Protein AF-A0A0F9GT26-F1 (afdb_monomer_lite)

InterPro domains:
  IPR002052 DNA methylase, N-6 adenine-specific, conserved site [PS00092] (30-36)
  IPR029063 S-adenosyl-L-methionine-dependent methyltransferase superfamily [G3DSA:3.40.50.150] (1-54)
  IPR029063 S-adenosyl-L-methionine-dependent methyltransferase superfamily [SSF53335] (4-44)

Foldseek 3Di:
DDFPDDDPPDTHDDDDCLVVVVVDDDDPDDDDDPPEDPDPDDDVQHPDPVVNVVVSD

Secondary structure (DSSP, 8-state):
---SEE-SS-EE--S-HHHHGGGS---S----------SSS--TT-S-TTHHHHTT-

Organism: NCBI:txid412755

pLDDT: mean 77.34, std 18.38, range [44.66, 98.06]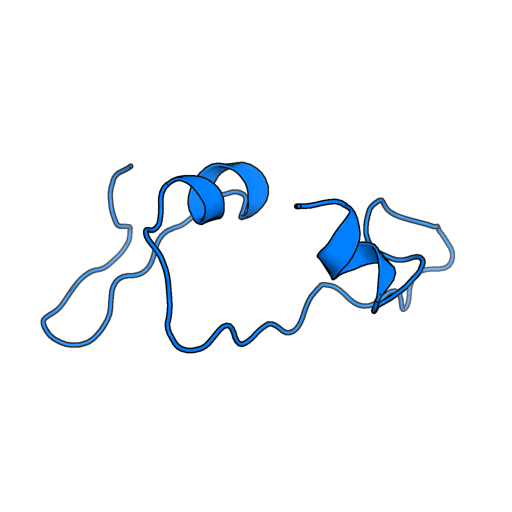

Structure (mmCIF, N/CA/C/O backbone):
data_AF-A0A0F9GT26-F1
#
_entry.id   AF-A0A0F9GT26-F1
#
loop_
_atom_site.group_PDB
_atom_site.id
_atom_site.type_symbol
_atom_site.label_atom_id
_atom_site.label_alt_id
_atom_site.label_comp_id
_atom_site.label_asym_id
_atom_site.label_entity_id
_atom_site.label_seq_id
_atom_site.pdbx_PDB_ins_code
_atom_site.Cartn_x
_atom_site.Cartn_y
_atom_site.Cartn_z
_atom_site.occupancy
_atom_site.B_iso_or_equiv
_atom_site.auth_seq_id
_atom_site.auth_comp_id
_atom_site.auth_asym_id
_atom_site.auth_atom_id
_atom_site.pdbx_PDB_model_num
ATOM 1 N N . MET A 1 1 ? 1.679 -1.574 11.101 1.00 85.50 1 MET A N 1
ATOM 2 C CA . MET A 1 1 ? 1.794 -0.309 10.340 1.00 85.50 1 MET A CA 1
ATOM 3 C C . MET A 1 1 ? 1.086 0.821 11.094 1.00 85.50 1 MET A C 1
ATOM 5 O O . MET A 1 1 ? 0.013 0.568 11.627 1.00 85.50 1 MET A O 1
ATOM 9 N N . LYS A 1 2 ? 1.669 2.031 11.181 1.00 92.19 2 LYS A N 1
ATOM 10 C CA . LYS A 1 2 ? 1.035 3.211 11.809 1.00 92.19 2 LYS A CA 1
ATOM 11 C C . LYS A 1 2 ? 0.477 4.142 10.714 1.00 92.19 2 LYS A C 1
ATOM 13 O O . LYS A 1 2 ? 1.257 4.504 9.835 1.00 92.19 2 LYS A O 1
ATOM 18 N N . PRO A 1 3 ? -0.810 4.538 10.753 1.00 96.44 3 PRO A N 1
ATOM 19 C CA . PRO A 1 3 ? -1.348 5.550 9.845 1.00 96.44 3 PRO A CA 1
ATOM 20 C C . PRO A 1 3 ? -0.600 6.880 9.967 1.00 96.44 3 PRO A C 1
ATOM 22 O O . PRO A 1 3 ? -0.267 7.318 11.070 1.00 96.44 3 PRO A O 1
ATOM 25 N N . TYR A 1 4 ? -0.351 7.526 8.831 1.00 97.19 4 TYR A N 1
ATOM 26 C CA . TYR A 1 4 ? 0.131 8.905 8.787 1.00 97.19 4 TYR A CA 1
ATOM 27 C C . TYR A 1 4 ? -0.999 9.882 9.134 1.00 97.19 4 TYR A C 1
ATOM 29 O O . TYR A 1 4 ? -0.794 10.831 9.886 1.00 97.19 4 TYR A O 1
ATOM 37 N N . PHE A 1 5 ? -2.199 9.598 8.629 1.00 98.00 5 PHE A N 1
ATOM 38 C CA . PHE A 1 5 ? -3.429 10.324 8.918 1.00 98.00 5 PHE A CA 1
ATOM 39 C C . PHE A 1 5 ? -4.594 9.335 8.990 1.00 98.00 5 PHE A C 1
ATOM 41 O O . PHE A 1 5 ? -4.603 8.342 8.259 1.00 98.00 5 PHE A O 1
ATOM 48 N N . GLN A 1 6 ? -5.561 9.602 9.864 1.00 98.06 6 GLN A N 1
ATOM 49 C CA . GLN A 1 6 ? -6.789 8.826 9.956 1.00 98.06 6 GLN A CA 1
ATOM 50 C C . GLN A 1 6 ? -7.920 9.677 10.534 1.00 98.06 6 GLN A C 1
ATOM 52 O O . GLN A 1 6 ? -7.734 10.330 11.562 1.00 98.06 6 GLN A O 1
ATOM 57 N N . ASP A 1 7 ? -9.084 9.611 9.900 1.00 97.88 7 ASP A N 1
ATOM 58 C CA . ASP A 1 7 ? -10.359 10.097 10.421 1.00 97.88 7 ASP A CA 1
ATOM 59 C C . ASP A 1 7 ? -11.477 9.064 10.174 1.00 97.88 7 ASP A C 1
ATOM 61 O O . ASP A 1 7 ? -11.205 7.892 9.899 1.00 97.88 7 ASP A O 1
ATOM 65 N N . GLU A 1 8 ? -12.739 9.475 10.324 1.00 98.06 8 GLU A N 1
ATOM 66 C CA . GLU A 1 8 ? -13.905 8.601 10.132 1.00 98.06 8 GLU A CA 1
ATOM 67 C C . GLU A 1 8 ? -14.090 8.129 8.680 1.00 98.06 8 GLU A C 1
ATOM 69 O O . GLU A 1 8 ? -14.754 7.123 8.444 1.00 98.06 8 GLU A O 1
ATOM 74 N N . SER A 1 9 ? -13.529 8.848 7.705 1.00 97.31 9 SER A N 1
ATOM 75 C CA . SER A 1 9 ? -13.745 8.615 6.274 1.00 97.31 9 SER A CA 1
ATOM 76 C C . SER A 1 9 ? -12.515 8.063 5.556 1.00 97.31 9 SER A C 1
ATOM 78 O O . SER A 1 9 ? -12.660 7.339 4.572 1.00 97.31 9 SER A O 1
ATOM 80 N N . VAL A 1 10 ? -11.302 8.409 5.995 1.00 96.69 10 VAL A N 1
ATOM 81 C CA . VAL A 1 10 ? -10.061 8.138 5.259 1.00 96.69 10 VAL A CA 1
ATOM 82 C C . VAL A 1 10 ? -8.933 7.718 6.200 1.00 96.69 10 VAL A C 1
ATOM 84 O O . VAL A 1 10 ? -8.727 8.292 7.265 1.00 96.69 10 VAL A O 1
ATOM 87 N N . THR A 1 11 ? -8.137 6.736 5.766 1.00 96.94 11 THR A N 1
ATOM 88 C CA . THR A 1 11 ? -6.847 6.384 6.378 1.00 96.94 11 THR A CA 1
ATOM 89 C C . THR A 1 11 ? -5.741 6.502 5.335 1.00 96.94 11 THR A C 1
ATOM 91 O O . THR A 1 11 ? -5.838 5.923 4.256 1.00 96.94 11 THR A O 1
ATOM 94 N N . ILE A 1 12 ? -4.679 7.239 5.655 1.00 96.62 12 ILE A N 1
ATOM 95 C CA . ILE A 1 12 ? -3.520 7.435 4.781 1.00 96.62 12 ILE A CA 1
ATOM 96 C C . ILE A 1 12 ? -2.309 6.771 5.422 1.00 96.62 12 ILE A C 1
ATOM 98 O O . ILE A 1 12 ? -1.934 7.081 6.557 1.00 96.62 12 ILE A O 1
ATOM 102 N N . TYR A 1 13 ? -1.658 5.894 4.666 1.00 96.19 13 TYR A N 1
ATOM 103 C CA . TYR A 1 13 ? -0.377 5.297 5.022 1.00 96.19 13 TYR A CA 1
ATOM 104 C C . TYR A 1 13 ? 0.731 5.897 4.159 1.00 96.19 13 TYR A C 1
ATOM 106 O O . TYR A 1 13 ? 0.536 6.149 2.974 1.00 96.19 13 TYR A O 1
ATOM 114 N N . HIS A 1 14 ? 1.899 6.122 4.758 1.00 95.56 14 HIS A N 1
ATOM 115 C CA . HIS A 1 14 ? 3.079 6.619 4.056 1.00 95.56 14 HIS A CA 1
ATOM 116 C C . HIS A 1 14 ? 4.157 5.530 4.041 1.00 95.56 14 HIS A C 1
ATOM 118 O O . HIS A 1 14 ? 4.642 5.133 5.099 1.00 95.56 14 HIS A O 1
ATOM 124 N N . GLY A 1 15 ? 4.523 5.060 2.846 1.00 91.44 15 GLY A N 1
ATOM 125 C CA . GLY A 1 15 ? 5.601 4.094 2.619 1.00 91.44 15 GLY A CA 1
ATOM 126 C C . GLY A 1 15 ? 5.512 3.438 1.237 1.00 91.44 15 GLY A C 1
ATOM 127 O O . GLY A 1 15 ? 4.732 3.875 0.391 1.00 91.44 15 GLY A O 1
ATOM 128 N N . ASP A 1 16 ? 6.317 2.396 1.013 1.00 91.06 16 ASP A N 1
ATOM 129 C CA . ASP A 1 16 ? 6.307 1.612 -0.227 1.00 91.06 16 ASP A CA 1
ATOM 130 C C . ASP A 1 16 ? 5.014 0.789 -0.340 1.00 91.06 16 ASP A C 1
ATOM 132 O O . ASP A 1 16 ? 4.654 0.035 0.569 1.00 91.06 16 ASP A O 1
ATOM 136 N N . CYS A 1 17 ? 4.307 0.909 -1.467 1.00 88.75 17 CYS A N 1
ATOM 137 C CA . CYS A 1 17 ? 3.042 0.208 -1.666 1.00 88.75 17 CYS A CA 1
ATOM 138 C C . CYS A 1 17 ? 3.201 -1.319 -1.676 1.00 88.75 17 CYS A C 1
ATOM 140 O O . CYS A 1 17 ? 2.270 -2.012 -1.282 1.00 88.75 17 CYS A O 1
ATOM 142 N N . ARG A 1 18 ? 4.368 -1.856 -2.046 1.00 87.25 18 ARG A N 1
ATOM 143 C CA . ARG A 1 18 ? 4.637 -3.304 -2.070 1.00 87.25 18 ARG A CA 1
ATOM 144 C C . ARG A 1 18 ? 4.758 -3.899 -0.673 1.00 87.25 18 ARG A C 1
ATOM 146 O O . ARG A 1 18 ? 4.498 -5.081 -0.491 1.00 87.25 18 ARG A O 1
ATOM 153 N N . GLU A 1 19 ? 5.125 -3.087 0.313 1.00 92.25 19 GLU A N 1
ATOM 154 C CA . GLU A 1 19 ? 5.158 -3.495 1.719 1.00 92.25 19 GLU A CA 1
ATOM 155 C C . GLU A 1 19 ? 3.801 -3.266 2.395 1.00 92.25 19 GLU A C 1
ATOM 157 O O . GLU A 1 19 ? 3.382 -4.058 3.239 1.00 92.25 19 GLU A O 1
ATOM 162 N N . ILE A 1 20 ? 3.111 -2.181 2.026 1.00 92.75 20 ILE A N 1
ATOM 163 C CA . ILE A 1 20 ? 1.862 -1.739 2.657 1.00 92.75 20 ILE A CA 1
ATOM 164 C C . ILE A 1 20 ? 0.641 -2.501 2.137 1.00 92.75 20 ILE A C 1
ATOM 166 O O . ILE A 1 20 ? -0.145 -2.990 2.947 1.00 92.75 20 ILE A O 1
ATOM 170 N N . LEU A 1 21 ? 0.461 -2.600 0.814 1.00 90.31 21 LEU A N 1
ATOM 171 C CA . LEU A 1 21 ? -0.746 -3.172 0.204 1.00 90.31 21 LEU A CA 1
ATOM 172 C C . LEU A 1 21 ? -1.040 -4.603 0.679 1.00 90.31 21 LEU A C 1
ATOM 174 O O . LEU A 1 21 ? -2.194 -4.845 1.009 1.00 90.31 21 LEU A O 1
ATOM 178 N N . PRO A 1 22 ? -0.060 -5.524 0.828 1.00 90.50 22 PRO A N 1
ATOM 179 C CA . PRO A 1 22 ? -0.341 -6.877 1.326 1.00 90.50 22 PRO A CA 1
ATOM 180 C C . PRO A 1 22 ? -0.858 -6.932 2.773 1.00 90.50 22 PRO A C 1
ATOM 182 O O . PRO A 1 22 ? -1.393 -7.952 3.199 1.00 90.50 22 PRO A O 1
ATOM 185 N N . GLN A 1 23 ? -0.666 -5.861 3.551 1.00 92.25 23 GLN A N 1
ATOM 186 C CA . GLN A 1 23 ? -1.164 -5.748 4.926 1.00 92.25 23 GLN A CA 1
ATOM 187 C C . GLN A 1 23 ? -2.565 -5.124 4.992 1.00 92.25 23 GLN A C 1
ATOM 189 O O . GLN A 1 23 ? -3.225 -5.220 6.028 1.00 92.25 23 GLN A O 1
ATOM 194 N N . LEU A 1 24 ? -3.006 -4.455 3.923 1.00 89.31 24 LEU A N 1
ATOM 195 C CA . LEU A 1 24 ? -4.364 -3.947 3.792 1.00 89.31 24 LEU A CA 1
ATOM 196 C C . LEU A 1 24 ? -5.233 -5.115 3.328 1.00 89.31 24 LEU A C 1
ATOM 198 O O . LEU A 1 24 ? -4.911 -5.782 2.351 1.00 89.31 24 LEU A O 1
ATOM 202 N N . GLY A 1 25 ? -6.291 -5.416 4.082 1.00 87.81 25 GLY A N 1
ATOM 203 C CA . GLY A 1 25 ? -7.212 -6.501 3.746 1.00 87.81 25 GLY A CA 1
ATOM 204 C C . GLY A 1 25 ? -7.853 -6.337 2.356 1.00 87.81 25 GLY A C 1
ATOM 205 O O . GLY A 1 25 ? -7.577 -5.372 1.642 1.00 87.81 25 GLY A O 1
ATOM 206 N N . PRO A 1 26 ? -8.737 -7.265 1.957 1.00 89.69 26 PRO A N 1
ATOM 207 C CA . PRO A 1 26 ? -9.396 -7.188 0.657 1.00 89.69 26 PRO A CA 1
ATOM 208 C C . PRO A 1 26 ? -10.136 -5.854 0.486 1.00 89.69 26 PRO A C 1
ATOM 210 O O . PRO A 1 26 ? -10.783 -5.372 1.415 1.00 89.69 26 PRO A O 1
ATOM 213 N N . ALA A 1 27 ? -10.043 -5.283 -0.714 1.00 89.19 27 ALA A N 1
ATOM 214 C CA . ALA A 1 27 ? -10.736 -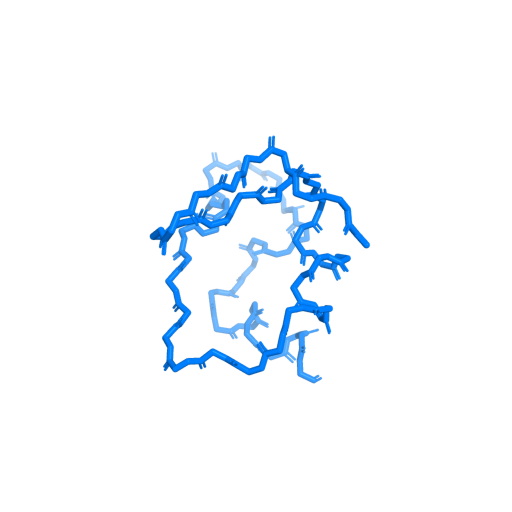4.062 -1.102 1.00 89.19 27 ALA A CA 1
ATOM 215 C C . ALA A 1 27 ? -11.731 -4.362 -2.226 1.00 89.19 27 ALA A C 1
ATOM 217 O O . ALA A 1 27 ? -11.431 -5.148 -3.125 1.00 89.19 27 ALA A O 1
ATOM 218 N N . ASP A 1 28 ? -12.887 -3.700 -2.200 1.00 95.06 28 ASP A N 1
ATOM 219 C CA . ASP A 1 28 ? -13.891 -3.823 -3.264 1.00 95.06 28 ASP A CA 1
ATOM 220 C C . ASP A 1 28 ? -13.419 -3.177 -4.573 1.00 95.06 28 ASP A C 1
ATOM 222 O O . ASP A 1 28 ? -13.720 -3.657 -5.666 1.00 95.06 28 ASP A O 1
ATOM 226 N N . VAL A 1 29 ? -12.676 -2.071 -4.465 1.00 92.19 29 VAL A N 1
ATOM 227 C CA . VAL A 1 29 ? -12.159 -1.303 -5.599 1.00 92.19 29 VAL A CA 1
ATOM 228 C C . VAL A 1 29 ? -10.716 -0.901 -5.328 1.00 92.19 29 VAL A C 1
ATOM 230 O O . VAL A 1 29 ? -10.392 -0.390 -4.257 1.00 92.19 29 VAL A O 1
ATOM 233 N N . ILE A 1 30 ? -9.860 -1.082 -6.334 1.00 89.06 30 ILE A N 1
ATOM 234 C CA . ILE A 1 30 ? -8.474 -0.614 -6.332 1.00 89.06 30 ILE A CA 1
ATOM 235 C C . ILE A 1 30 ? -8.321 0.384 -7.480 1.00 89.06 30 ILE A C 1
ATOM 237 O O . ILE A 1 30 ? -8.436 0.015 -8.648 1.00 89.06 30 ILE A O 1
ATOM 241 N N . LEU A 1 31 ? -8.067 1.649 -7.142 1.00 89.31 31 LEU A N 1
ATOM 242 C CA . LEU A 1 31 ? -7.784 2.708 -8.108 1.00 89.31 31 LEU A CA 1
ATOM 243 C C . LEU A 1 31 ? -6.319 3.120 -7.987 1.00 89.31 31 LEU A C 1
ATOM 245 O O . LEU A 1 31 ? -5.884 3.565 -6.926 1.00 89.31 31 LEU A O 1
ATOM 249 N N . THR A 1 32 ? -5.563 2.985 -9.074 1.00 84.25 32 THR A N 1
ATOM 250 C CA . THR A 1 32 ? -4.148 3.359 -9.124 1.00 84.25 32 THR A CA 1
ATOM 251 C C . THR A 1 32 ? -3.845 4.163 -10.380 1.00 84.25 32 THR A C 1
ATOM 253 O O . THR A 1 32 ? -4.401 3.916 -11.448 1.00 84.25 32 THR A O 1
ATOM 256 N N . ASP A 1 33 ? -2.935 5.122 -10.236 1.00 82.12 33 ASP A N 1
ATOM 257 C CA . ASP A 1 33 ? -2.252 5.790 -11.342 1.00 82.12 33 ASP A CA 1
ATOM 258 C C . ASP A 1 33 ? -0.744 5.573 -11.129 1.00 82.12 33 ASP A C 1
ATOM 260 O O . ASP A 1 33 ? -0.085 6.388 -10.475 1.00 82.12 33 ASP A O 1
ATOM 264 N N . PRO A 1 34 ? -0.206 4.393 -11.500 1.00 73.69 34 PRO A N 1
ATOM 265 C CA . PRO A 1 34 ? 1.176 4.038 -11.199 1.00 73.69 34 PRO A CA 1
ATOM 266 C C . PRO A 1 34 ? 2.150 4.987 -11.914 1.00 73.69 34 PRO A C 1
ATOM 268 O O . PRO A 1 34 ? 1.780 5.645 -12.884 1.00 73.69 34 PRO A O 1
ATOM 271 N N . PRO A 1 35 ? 3.422 5.066 -11.486 1.00 71.94 35 PRO A N 1
ATOM 272 C CA . PRO A 1 35 ? 4.415 5.857 -12.200 1.00 71.94 35 PRO A CA 1
ATOM 273 C C . PRO A 1 35 ? 4.563 5.358 -13.646 1.00 71.94 35 PRO A C 1
ATOM 275 O O . PRO A 1 35 ? 5.175 4.323 -13.909 1.00 71.94 35 PRO A O 1
ATOM 278 N N . TRP A 1 36 ? 4.014 6.116 -14.594 1.00 65.81 36 TRP A N 1
ATOM 279 C CA . TRP A 1 36 ? 4.117 5.818 -16.018 1.00 65.81 36 TRP A CA 1
ATOM 280 C C . TRP A 1 36 ? 5.496 6.223 -16.558 1.00 65.81 36 TRP A C 1
ATOM 282 O O . TRP A 1 36 ? 6.000 7.310 -16.243 1.00 65.81 36 TRP A O 1
ATOM 292 N N . PRO A 1 37 ? 6.141 5.396 -17.398 1.00 54.75 37 PRO A N 1
ATOM 293 C CA . PRO A 1 37 ? 7.415 5.756 -17.999 1.00 54.75 37 PRO A CA 1
ATOM 294 C 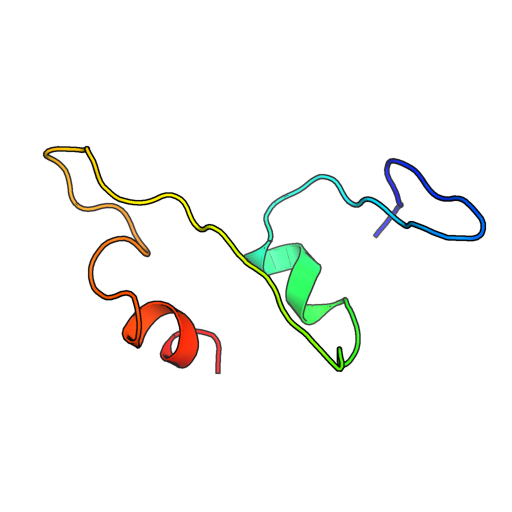C . PRO A 1 37 ? 7.226 6.854 -19.050 1.00 54.75 37 PRO A C 1
ATOM 296 O O . PRO A 1 37 ? 6.874 6.598 -20.195 1.00 54.75 37 PRO A O 1
ATOM 299 N N . LEU A 1 38 ? 7.578 8.084 -18.694 1.00 54.19 38 LEU A N 1
ATOM 300 C CA . LEU A 1 38 ? 8.087 9.068 -19.659 1.00 54.19 38 LEU A CA 1
ATOM 301 C C . LEU A 1 38 ? 9.626 9.133 -19.614 1.00 54.19 38 LEU A C 1
ATOM 303 O O . LEU A 1 38 ? 10.2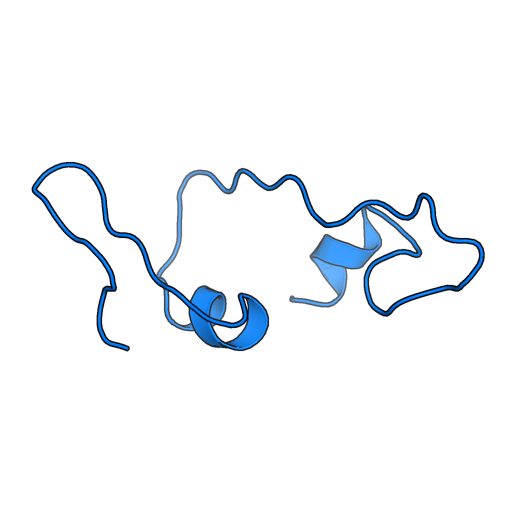36 10.134 -19.986 1.00 54.19 38 LEU A O 1
ATOM 307 N N . LYS A 1 39 ? 10.274 8.069 -19.121 1.00 53.88 39 LYS A N 1
ATOM 308 C CA . LYS A 1 39 ? 11.730 7.961 -18.971 1.00 53.88 39 LYS A CA 1
ATOM 309 C C . LYS A 1 39 ? 12.326 7.075 -20.067 1.00 53.88 39 LYS A C 1
ATOM 311 O O . LYS A 1 39 ? 11.748 6.062 -20.434 1.00 53.88 39 LYS A O 1
ATOM 316 N N . LYS A 1 40 ? 13.518 7.449 -20.553 1.00 53.34 40 LYS A N 1
ATOM 317 C CA . LYS A 1 40 ? 14.329 6.659 -21.506 1.00 53.34 40 LYS A CA 1
ATOM 318 C C . LYS A 1 40 ? 14.855 5.343 -20.917 1.00 53.34 40 LYS A C 1
ATOM 320 O O . LYS A 1 40 ? 15.308 4.485 -21.666 1.00 53.34 40 LYS A O 1
ATOM 325 N N . GLU A 1 41 ? 14.819 5.205 -19.597 1.00 61.00 41 GLU A N 1
ATOM 326 C CA . GLU A 1 41 ? 15.268 4.018 -18.879 1.00 61.00 41 GLU A CA 1
ATOM 327 C C . GLU A 1 41 ? 14.073 3.198 -18.403 1.00 61.00 41 GLU A C 1
ATOM 329 O O . GLU A 1 41 ? 13.091 3.737 -17.889 1.00 61.00 41 GLU A O 1
ATOM 334 N N . ILE A 1 42 ? 14.196 1.883 -18.556 1.00 60.19 42 ILE A N 1
ATOM 335 C CA . ILE A 1 42 ? 13.246 0.901 -18.045 1.00 60.19 42 ILE A CA 1
ATOM 336 C C . ILE A 1 42 ? 13.427 0.812 -16.526 1.00 60.19 42 ILE A C 1
ATOM 3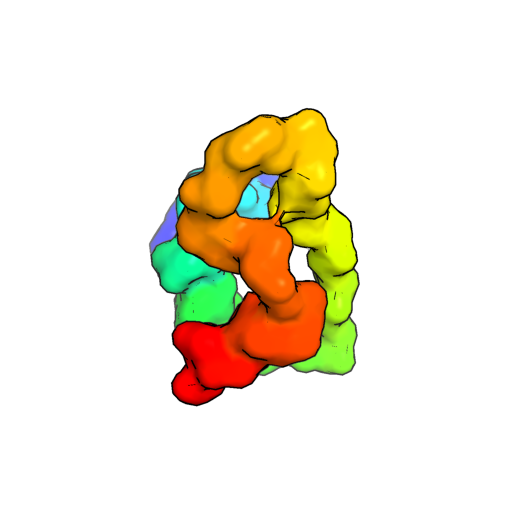38 O O . ILE A 1 42 ? 14.510 0.475 -16.051 1.00 60.19 42 ILE A O 1
ATOM 342 N N . MET A 1 43 ? 12.368 1.091 -15.766 1.00 54.47 43 MET A N 1
ATOM 343 C CA . MET A 1 43 ? 12.318 0.863 -14.321 1.00 54.47 43 MET A CA 1
ATOM 344 C C . MET A 1 43 ? 11.432 -0.355 -14.019 1.00 54.47 43 MET A C 1
ATOM 346 O O . MET A 1 43 ? 10.549 -0.713 -14.799 1.00 54.47 43 MET A O 1
ATOM 350 N N . ALA A 1 44 ? 11.664 -1.031 -12.893 1.00 53.62 44 ALA A N 1
ATOM 351 C CA . ALA A 1 44 ? 10.789 -2.128 -12.477 1.00 53.62 44 ALA A CA 1
ATOM 352 C C . ALA A 1 44 ? 9.340 -1.612 -12.349 1.00 53.62 44 ALA A C 1
ATOM 354 O O . ALA A 1 44 ? 9.107 -0.600 -11.689 1.00 53.62 44 ALA A O 1
ATOM 355 N N . GLY A 1 45 ? 8.394 -2.270 -13.029 1.00 57.16 45 GLY A N 1
ATOM 356 C CA . GLY A 1 45 ? 6.993 -1.843 -13.119 1.00 57.16 45 GLY A CA 1
ATOM 357 C C . GLY A 1 45 ? 6.626 -0.973 -14.331 1.00 57.16 45 GLY A C 1
ATOM 358 O O . GLY A 1 45 ? 5.457 -0.658 -14.500 1.00 57.16 45 GLY A O 1
ATOM 359 N N . THR A 1 46 ? 7.558 -0.599 -15.218 1.00 56.06 46 THR A N 1
ATOM 360 C CA . THR A 1 46 ? 7.235 0.288 -16.359 1.00 56.06 46 THR A CA 1
ATOM 361 C C . THR A 1 46 ? 6.963 -0.421 -17.688 1.00 56.06 46 THR A C 1
ATOM 363 O O . THR A 1 46 ? 6.683 0.238 -18.683 1.00 56.06 46 THR A O 1
ATOM 366 N N . LEU A 1 47 ? 7.092 -1.747 -17.765 1.00 56.00 47 LEU A N 1
ATOM 367 C CA . LEU A 1 47 ? 7.145 -2.444 -19.058 1.00 56.00 47 LEU A CA 1
ATOM 368 C C . LEU A 1 47 ? 5.789 -2.869 -19.617 1.00 56.00 47 LEU A C 1
ATOM 370 O O . LEU A 1 47 ? 5.659 -3.020 -20.830 1.00 56.00 47 LEU A O 1
ATOM 374 N N . ASN A 1 48 ? 4.786 -3.081 -18.768 1.00 60.72 48 ASN A N 1
ATOM 375 C CA . ASN A 1 48 ? 3.492 -3.575 -19.214 1.00 60.72 48 ASN A CA 1
ATOM 376 C C . ASN A 1 48 ? 2.431 -3.312 -18.138 1.00 60.72 48 ASN A C 1
ATOM 378 O O . ASN A 1 48 ? 2.479 -3.881 -17.049 1.00 60.72 48 ASN A O 1
ATOM 382 N N . ALA A 1 49 ? 1.459 -2.462 -18.478 1.00 57.50 49 ALA A N 1
ATOM 383 C CA . ALA A 1 49 ? 0.362 -2.086 -17.594 1.00 57.50 49 ALA A CA 1
ATOM 384 C C . ALA A 1 49 ? -0.474 -3.282 -17.130 1.00 57.50 49 ALA A C 1
ATOM 386 O O . ALA A 1 49 ? -1.049 -3.200 -16.059 1.00 57.50 49 ALA A O 1
ATOM 387 N N . VAL A 1 50 ? -0.532 -4.372 -17.904 1.00 55.41 50 VAL A N 1
ATOM 388 C CA . VAL A 1 50 ? -1.210 -5.627 -17.547 1.00 55.41 50 VAL A CA 1
ATOM 389 C C . VAL A 1 50 ? -0.289 -6.534 -16.726 1.00 55.41 50 VAL A C 1
ATOM 391 O O . VAL A 1 50 ? -0.744 -7.134 -15.757 1.00 55.41 50 VAL A O 1
ATOM 394 N N . ALA A 1 51 ? 1.011 -6.592 -17.047 1.00 55.66 51 ALA A N 1
ATOM 395 C CA . ALA A 1 51 ? 1.968 -7.396 -16.275 1.00 55.66 51 ALA A CA 1
ATOM 396 C C . ALA A 1 51 ? 2.160 -6.875 -14.842 1.00 55.66 51 ALA A C 1
ATOM 398 O O . ALA A 1 51 ? 2.366 -7.664 -13.924 1.00 55.66 51 ALA A O 1
ATOM 399 N N . LEU A 1 52 ? 2.002 -5.562 -14.636 1.00 55.72 52 LEU A N 1
ATOM 400 C CA . LEU A 1 52 ? 1.963 -4.929 -13.315 1.00 55.72 52 LEU A CA 1
ATOM 401 C C . LEU A 1 52 ? 0.936 -5.563 -12.365 1.00 55.72 52 LEU A C 1
ATOM 403 O O . LEU A 1 52 ? 1.157 -5.540 -11.163 1.00 55.72 52 LEU A O 1
ATOM 407 N N . TRP A 1 53 ? -0.167 -6.121 -12.877 1.00 52.25 53 TRP A N 1
ATOM 408 C CA . TRP A 1 53 ? -1.201 -6.762 -12.053 1.00 52.25 53 TRP A CA 1
ATOM 409 C C . TRP A 1 53 ? -0.923 -8.247 -11.811 1.00 52.25 53 TRP A C 1
ATOM 411 O O . TRP A 1 53 ? -1.402 -8.801 -10.829 1.00 52.25 53 TRP A O 1
ATOM 421 N N . THR A 1 54 ? -0.151 -8.898 -12.685 1.00 55.38 54 THR A N 1
ATOM 422 C CA . THR A 1 54 ? 0.175 -10.329 -12.579 1.00 55.38 54 THR A CA 1
ATOM 423 C C . THR A 1 54 ? 1.463 -10.608 -11.810 1.00 55.38 54 THR 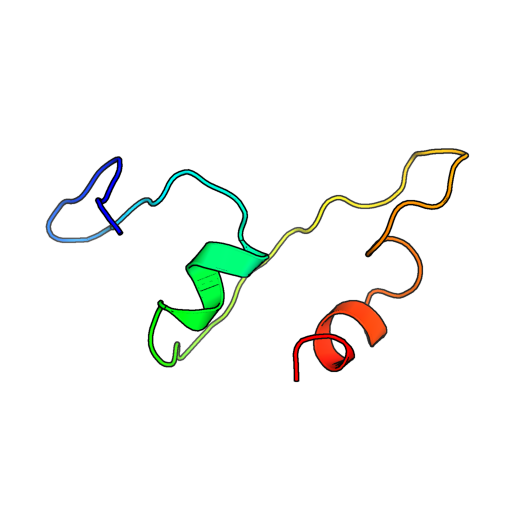A C 1
ATOM 425 O O . THR A 1 54 ? 1.636 -11.717 -11.329 1.00 55.38 54 THR A O 1
ATOM 428 N N . GLU A 1 55 ? 2.371 -9.635 -11.683 1.00 50.16 55 GLU A N 1
ATOM 429 C CA . GLU A 1 55 ? 3.608 -9.779 -10.891 1.00 50.16 55 GLU A CA 1
ATOM 430 C C . GLU A 1 55 ? 3.384 -9.667 -9.369 1.00 50.16 55 GLU A C 1
ATOM 432 O O . GLU A 1 55 ? 4.305 -9.912 -8.594 1.00 50.16 55 GLU A O 1
ATOM 437 N N . VAL A 1 56 ? 2.172 -9.300 -8.937 1.00 47.53 56 VAL A N 1
ATOM 438 C CA . VAL A 1 56 ? 1.784 -9.138 -7.520 1.00 47.53 56 VAL A CA 1
ATOM 439 C C . VAL A 1 56 ? 0.799 -10.214 -7.040 1.00 47.53 56 VAL A C 1
ATOM 441 O O . VAL A 1 56 ? 0.346 -10.145 -5.898 1.00 47.53 56 VAL A O 1
ATOM 444 N N . ALA A 1 57 ? 0.457 -11.174 -7.907 1.00 44.66 57 ALA A N 1
ATOM 445 C CA . ALA A 1 57 ? -0.436 -12.295 -7.612 1.00 44.66 57 ALA A CA 1
ATOM 446 C C . ALA A 1 57 ? 0.341 -13.563 -7.228 1.00 44.66 57 ALA A C 1
ATOM 448 O O . ALA A 1 57 ? 1.410 -13.811 -7.832 1.00 44.66 57 ALA A O 1
#

Radius of gyration: 13.87 Å; chains: 1; bounding box: 29×23×33 Å

Sequence (57 aa):
MKPYFQDESVTIYHGDCREILPQLGPADVILTDPPWPLKKEIMAGTLNAVALWTEVA